Protein AF-A0A7W7BSK1-F1 (afdb_monomer_lite)

Organism: NCBI:txid421115

Sequence (134 aa):
MHLIRAAITAGIRPSAMILRTQPSAPWDRWDFLLLEAYQIVQDERCDCGNPIWLCHHTSNDIQFRIDEVTCEATAYRERQEESRYGGPNQKRPHGVSLRAIPFSPSGAPLASFRRDYYRAQAKKREALNADAGR

Secondary structure (DSSP, 8-state):
-HHHHHHHHTT--HHHHHHT--TTSPP-HHHHHHHHHHHHHHHTB-TTSSBHHHHT---TT-EEEEEEEE-HHHHHHHHHHHHHH--TT----SSEEEEEEEE-TT---TTHHHHHHHHHHHHHHHHHHHHHT-

Foldseek 3Di:
DVQLVVCVVVVFQSCCSVVVHDRPDDHDPVSVVVVVVVVVQVVQADPLGDGVLLVPPPDPQKDWDKDKDADVVQQVVVVVVCVVPNDPPPDDRGRIDIHIDIDGPVRDDPVVSSVVSVVVVVVVVVVVVVVVVD

Structure (mmCIF, N/CA/C/O backbone):
data_AF-A0A7W7BSK1-F1
#
_entry.id   AF-A0A7W7BSK1-F1
#
loop_
_atom_site.group_PDB
_atom_site.id
_atom_site.type_symbol
_atom_site.label_atom_id
_atom_site.label_alt_id
_atom_site.label_comp_id
_atom_site.label_asym_id
_atom_site.label_entity_id
_atom_site.label_seq_id
_atom_site.pdbx_PDB_ins_code
_atom_site.Cartn_x
_atom_site.Cartn_y
_atom_site.Cartn_z
_atom_site.occupancy
_atom_site.B_iso_or_equiv
_atom_site.auth_seq_id
_atom_site.auth_comp_id
_atom_site.auth_asym_id
_atom_site.auth_atom_id
_atom_site.pdbx_PDB_model_num
ATOM 1 N N . MET A 1 1 ? 0.812 -8.302 -4.803 1.00 64.81 1 MET A N 1
ATOM 2 C CA . MET A 1 1 ? 2.284 -8.410 -4.961 1.00 64.81 1 MET A CA 1
ATOM 3 C C . MET A 1 1 ? 2.959 -9.452 -4.061 1.00 64.81 1 MET A C 1
ATOM 5 O O . MET A 1 1 ? 4.177 -9.565 -4.099 1.00 64.81 1 MET A O 1
ATOM 9 N N . HIS A 1 2 ? 2.222 -10.272 -3.301 1.00 87.06 2 HIS A N 1
ATOM 10 C CA . HIS A 1 2 ? 2.850 -11.275 -2.428 1.00 87.06 2 HIS A CA 1
ATOM 11 C C . HIS A 1 2 ? 3.610 -12.370 -3.194 1.00 87.06 2 HIS A C 1
ATOM 13 O O . HIS A 1 2 ? 4.628 -12.836 -2.703 1.00 87.06 2 HIS A O 1
ATOM 19 N N . LEU A 1 3 ? 3.175 -12.714 -4.412 1.00 91.56 3 LEU A N 1
ATOM 20 C CA . LEU A 1 3 ? 3.829 -13.728 -5.246 1.00 91.56 3 LEU A CA 1
ATOM 21 C C . LEU A 1 3 ? 5.234 -13.319 -5.702 1.00 91.56 3 LEU A C 1
ATOM 23 O O . LEU A 1 3 ? 6.141 -14.134 -5.627 1.00 91.56 3 LEU A O 1
ATOM 27 N N . ILE A 1 4 ? 5.432 -12.062 -6.117 1.00 93.31 4 ILE A N 1
ATOM 28 C CA . ILE A 1 4 ? 6.759 -11.569 -6.526 1.00 93.31 4 ILE A CA 1
ATOM 29 C C . ILE A 1 4 ? 7.706 -11.581 -5.324 1.00 93.31 4 ILE A C 1
ATOM 31 O O . ILE A 1 4 ? 8.801 -12.123 -5.414 1.00 93.31 4 ILE A O 1
ATOM 35 N N . ARG A 1 5 ? 7.254 -11.076 -4.166 1.00 93.75 5 ARG A N 1
ATOM 36 C CA . ARG A 1 5 ? 8.039 -11.133 -2.925 1.00 93.75 5 ARG A CA 1
ATOM 37 C C . ARG A 1 5 ? 8.397 -12.572 -2.542 1.00 93.75 5 ARG A C 1
ATOM 39 O O . ARG A 1 5 ? 9.552 -12.840 -2.239 1.00 93.75 5 ARG A O 1
ATOM 46 N N . ALA A 1 6 ? 7.427 -13.486 -2.576 1.00 94.12 6 ALA A N 1
ATOM 47 C CA . ALA A 1 6 ? 7.651 -14.895 -2.266 1.00 94.12 6 ALA A CA 1
ATOM 48 C C . ALA A 1 6 ? 8.642 -15.547 -3.241 1.00 94.12 6 ALA A C 1
ATOM 50 O O . ALA A 1 6 ? 9.514 -16.289 -2.801 1.00 94.12 6 ALA A O 1
ATOM 51 N N . ALA A 1 7 ? 8.547 -15.232 -4.537 1.00 94.19 7 ALA A N 1
ATOM 52 C CA . ALA A 1 7 ? 9.480 -15.709 -5.551 1.00 94.19 7 ALA A CA 1
ATOM 53 C C . ALA A 1 7 ? 10.914 -15.256 -5.239 1.00 94.19 7 ALA A C 1
ATOM 55 O O . ALA A 1 7 ? 11.800 -16.098 -5.139 1.00 94.19 7 ALA A O 1
ATOM 56 N N . ILE A 1 8 ? 11.117 -13.962 -4.957 1.00 92.94 8 ILE A N 1
ATOM 57 C CA . ILE A 1 8 ? 12.426 -13.411 -4.564 1.00 92.94 8 ILE A CA 1
ATOM 58 C C . ILE A 1 8 ? 12.967 -14.121 -3.319 1.00 92.94 8 ILE A C 1
ATOM 60 O O . ILE A 1 8 ? 14.108 -14.570 -3.315 1.00 92.94 8 ILE A O 1
ATOM 64 N N . THR A 1 9 ? 12.150 -14.254 -2.267 1.00 95.19 9 THR A N 1
ATOM 65 C CA . THR A 1 9 ? 12.562 -14.911 -1.015 1.00 95.19 9 THR A CA 1
ATOM 66 C C . THR A 1 9 ? 12.930 -16.381 -1.221 1.00 95.19 9 THR A C 1
ATOM 68 O O . THR A 1 9 ? 13.842 -16.875 -0.568 1.00 95.19 9 THR A O 1
ATOM 71 N N . ALA A 1 10 ? 12.254 -17.075 -2.136 1.00 93.69 10 ALA A N 1
ATOM 72 C CA . ALA A 1 10 ? 12.533 -18.468 -2.467 1.00 93.69 10 ALA A CA 1
ATOM 73 C C . ALA A 1 10 ? 13.666 -18.648 -3.497 1.00 93.69 10 ALA A C 1
ATOM 75 O O . ALA A 1 10 ? 13.974 -19.783 -3.853 1.00 93.69 10 ALA A O 1
ATOM 76 N N . GLY A 1 11 ? 14.261 -17.565 -4.014 1.00 93.12 11 GLY A N 1
ATOM 77 C CA . GLY A 1 11 ? 15.247 -17.634 -5.099 1.00 93.12 11 GLY A CA 1
ATOM 78 C C . GLY A 1 11 ? 14.657 -18.109 -6.434 1.00 93.12 11 GLY A C 1
ATOM 79 O O . GLY A 1 11 ? 15.372 -18.638 -7.282 1.00 93.12 11 GLY A O 1
ATOM 80 N N . ILE A 1 12 ? 13.346 -17.945 -6.620 1.00 95.00 12 ILE A N 1
ATOM 81 C CA . ILE A 1 12 ? 12.595 -18.369 -7.803 1.00 95.00 12 ILE A CA 1
ATOM 82 C C . ILE A 1 12 ? 12.307 -17.156 -8.695 1.00 95.00 12 ILE A C 1
ATOM 84 O O . ILE A 1 12 ? 12.062 -16.047 -8.222 1.00 95.00 12 ILE A O 1
ATOM 88 N N . ARG A 1 13 ? 12.274 -17.388 -10.009 1.00 95.12 13 ARG A N 1
ATOM 89 C CA . ARG A 1 13 ? 11.875 -16.398 -11.015 1.00 95.12 13 ARG A CA 1
ATOM 90 C C . ARG A 1 13 ? 10.450 -15.872 -10.773 1.00 95.12 13 ARG A C 1
ATOM 92 O O . ARG A 1 13 ? 9.519 -16.683 -10.689 1.00 95.12 13 ARG A O 1
ATOM 99 N N . PRO A 1 14 ? 10.234 -14.545 -10.707 1.00 95.88 14 PRO A N 1
ATOM 100 C CA . PRO A 1 14 ? 8.901 -13.967 -10.548 1.00 95.88 14 PRO A CA 1
ATOM 101 C C . PRO A 1 14 ? 7.902 -14.421 -11.617 1.00 95.88 14 PRO A C 1
ATOM 103 O O . PRO A 1 14 ? 6.762 -14.747 -11.278 1.00 95.88 14 PRO A O 1
ATOM 106 N N . SER A 1 15 ? 8.319 -14.497 -12.886 1.00 96.06 15 SER A N 1
ATOM 107 C CA . SER A 1 15 ? 7.457 -14.953 -13.983 1.00 96.06 15 SER A CA 1
ATOM 108 C C . SER A 1 15 ? 7.002 -16.401 -13.783 1.00 96.06 15 SER A C 1
ATOM 110 O O . SER A 1 15 ? 5.818 -16.693 -13.938 1.00 96.06 15 SER A O 1
ATOM 112 N N . ALA A 1 16 ? 7.902 -17.290 -13.348 1.00 95.50 16 ALA A N 1
ATOM 113 C CA . ALA A 1 16 ? 7.584 -18.691 -13.086 1.00 95.50 16 ALA A CA 1
ATOM 114 C C . ALA A 1 16 ? 6.567 -18.848 -11.948 1.00 95.50 16 ALA A C 1
ATOM 116 O O . ALA A 1 16 ? 5.638 -19.645 -12.061 1.00 95.50 16 ALA A O 1
ATOM 117 N N . MET A 1 17 ? 6.683 -18.042 -10.887 1.00 94.50 17 MET A N 1
ATOM 118 C CA . MET A 1 17 ? 5.711 -18.030 -9.788 1.00 94.50 17 MET A CA 1
ATOM 119 C C . MET A 1 17 ? 4.334 -17.507 -10.234 1.00 94.50 17 MET A C 1
ATOM 121 O O . MET A 1 17 ? 3.305 -18.060 -9.849 1.00 94.50 17 MET A O 1
ATOM 125 N N . ILE A 1 18 ? 4.296 -16.448 -11.051 1.00 93.75 18 ILE A N 1
ATOM 126 C CA . ILE A 1 18 ? 3.043 -15.846 -11.539 1.00 93.75 18 ILE A CA 1
ATOM 127 C C . ILE A 1 18 ? 2.336 -16.774 -12.532 1.00 93.75 18 ILE A C 1
ATOM 129 O O . ILE A 1 18 ? 1.131 -16.996 -12.420 1.00 93.75 18 ILE A O 1
ATOM 133 N N . LEU A 1 19 ? 3.086 -17.320 -13.489 1.00 94.69 19 LEU A N 1
ATOM 134 C CA . LEU A 1 19 ? 2.570 -18.165 -14.568 1.00 94.69 19 LEU A CA 1
ATOM 135 C C . LEU A 1 19 ? 2.484 -19.646 -14.182 1.00 94.69 19 LEU A C 1
ATOM 137 O O . LEU A 1 19 ? 1.990 -20.449 -14.968 1.00 94.69 19 LEU A O 1
ATOM 141 N N . ARG A 1 20 ? 2.940 -20.005 -12.974 1.00 93.62 20 ARG A N 1
ATOM 142 C CA . ARG A 1 20 ? 2.968 -21.377 -12.442 1.00 93.62 20 ARG A CA 1
ATOM 143 C C . ARG A 1 20 ? 3.730 -22.350 -13.350 1.00 93.62 20 ARG A C 1
ATOM 145 O O . ARG A 1 20 ? 3.279 -23.466 -13.590 1.00 93.62 20 ARG A O 1
ATOM 152 N N . THR A 1 21 ? 4.879 -21.920 -13.864 1.00 93.19 21 THR A N 1
ATOM 153 C CA . THR A 1 21 ? 5.751 -22.732 -14.728 1.00 93.19 21 THR A CA 1
ATOM 154 C C . THR A 1 21 ? 6.966 -23.262 -13.968 1.00 93.19 21 THR A C 1
ATOM 156 O O . THR A 1 21 ? 7.227 -22.878 -12.826 1.00 93.19 21 THR A O 1
ATOM 159 N N . GLN A 1 22 ? 7.722 -24.168 -14.598 1.00 87.75 22 GLN A N 1
ATOM 160 C CA . GLN A 1 22 ? 8.913 -24.759 -13.991 1.00 87.75 22 GLN A CA 1
ATOM 161 C C . GLN A 1 22 ? 9.943 -23.660 -13.629 1.00 87.75 22 GLN A C 1
ATOM 163 O O . GLN A 1 22 ? 10.342 -22.867 -14.492 1.00 87.75 22 GLN A O 1
ATOM 168 N N . PRO A 1 23 ? 10.425 -23.608 -12.374 1.00 88.69 23 PRO A N 1
ATOM 169 C CA . PRO A 1 23 ? 11.322 -22.549 -11.913 1.00 88.69 23 PRO A CA 1
ATOM 170 C C . PRO A 1 23 ? 12.789 -22.756 -12.318 1.00 88.69 23 PRO A C 1
ATOM 172 O O . PRO A 1 23 ? 13.613 -21.901 -12.018 1.00 88.69 23 PRO A O 1
ATOM 175 N N . SER A 1 24 ? 13.125 -23.865 -12.984 1.00 90.19 24 SER A N 1
ATOM 176 C CA . SER A 1 24 ? 14.509 -24.281 -13.258 1.00 90.19 24 SER A CA 1
ATOM 177 C C . SER A 1 24 ? 15.180 -23.574 -14.436 1.00 90.19 24 SER A C 1
ATOM 179 O O . SER A 1 24 ? 16.388 -23.708 -14.607 1.00 90.19 24 SER A O 1
ATOM 181 N N . ALA A 1 25 ? 14.426 -22.868 -15.280 1.00 90.38 25 ALA A N 1
ATOM 182 C CA . ALA A 1 25 ? 15.017 -22.094 -16.367 1.00 90.38 25 ALA A CA 1
ATOM 183 C C . ALA A 1 25 ? 15.725 -20.831 -15.826 1.00 90.38 25 ALA A C 1
ATOM 185 O O . ALA A 1 25 ? 15.381 -20.356 -14.742 1.00 90.38 25 ALA A O 1
ATOM 186 N N . PRO A 1 26 ? 16.718 -20.286 -16.554 1.00 92.88 26 PRO A N 1
ATOM 187 C CA . PRO A 1 26 ? 17.420 -19.075 -16.143 1.00 92.88 26 PRO A CA 1
ATOM 188 C C . PRO A 1 26 ? 16.486 -17.862 -16.135 1.00 92.88 26 PRO A C 1
ATOM 190 O O . PRO A 1 26 ? 15.418 -17.865 -16.753 1.00 92.88 26 PRO A O 1
ATOM 193 N N . TRP A 1 27 ? 16.894 -16.826 -15.408 1.00 94.88 27 TRP A N 1
ATOM 194 C CA . TRP A 1 27 ? 16.168 -15.561 -15.342 1.00 94.88 27 TRP A CA 1
ATOM 195 C C . TRP A 1 27 ? 16.139 -14.898 -16.714 1.00 94.88 27 TRP A C 1
ATOM 197 O O . TRP A 1 27 ? 17.162 -14.846 -17.400 1.00 94.88 27 TRP A O 1
ATOM 207 N N . ASP A 1 28 ? 14.970 -14.404 -17.109 1.00 95.00 28 ASP A N 1
ATOM 208 C CA . ASP A 1 28 ? 14.790 -13.718 -18.382 1.00 95.00 28 ASP A CA 1
ATOM 209 C C . ASP A 1 28 ? 14.542 -12.214 -18.198 1.00 95.00 28 ASP A C 1
ATOM 211 O O . ASP A 1 28 ? 14.470 -11.682 -17.090 1.00 95.00 28 ASP A O 1
ATOM 215 N N . ARG A 1 29 ? 14.409 -11.499 -19.318 1.00 96.81 29 ARG A N 1
ATOM 216 C CA . ARG A 1 29 ? 14.132 -10.057 -19.315 1.00 96.81 29 ARG A CA 1
ATOM 217 C C . ARG A 1 29 ? 12.856 -9.699 -18.540 1.00 96.81 29 ARG A C 1
ATOM 219 O O . ARG A 1 29 ? 12.810 -8.635 -17.926 1.00 96.81 29 ARG A O 1
ATOM 226 N N . TRP A 1 30 ? 11.822 -10.536 -18.588 1.00 95.50 30 TRP A N 1
ATOM 227 C CA . TRP A 1 30 ? 10.553 -10.263 -17.916 1.00 95.50 30 TRP A CA 1
ATOM 228 C C . TRP A 1 30 ? 10.684 -10.366 -16.404 1.00 95.50 30 TRP A C 1
ATOM 230 O O . TRP A 1 30 ? 10.092 -9.551 -15.701 1.00 95.50 30 TRP A O 1
ATOM 240 N N . ASP A 1 31 ? 11.492 -11.300 -15.905 1.00 96.25 31 ASP A N 1
ATOM 241 C CA . ASP A 1 31 ? 11.801 -11.396 -14.479 1.00 96.25 31 ASP A CA 1
ATOM 242 C C . ASP A 1 31 ? 12.422 -10.100 -13.951 1.00 96.25 31 ASP A C 1
ATOM 244 O O . ASP A 1 31 ? 11.970 -9.570 -12.936 1.00 96.25 31 ASP A O 1
ATOM 248 N N . PHE A 1 32 ? 13.394 -9.536 -14.674 1.00 96.25 32 PHE A N 1
ATOM 249 C CA . PHE A 1 32 ? 14.016 -8.266 -14.290 1.00 96.25 32 PHE A CA 1
ATOM 250 C C . PHE A 1 32 ? 13.034 -7.091 -14.343 1.00 96.25 32 PHE A C 1
ATOM 252 O O . PHE A 1 32 ? 12.984 -6.303 -13.401 1.00 96.25 32 PHE A O 1
ATOM 259 N N . LEU A 1 33 ? 12.197 -7.004 -15.383 1.00 96.75 33 LEU A N 1
ATOM 260 C CA . LEU A 1 33 ? 11.164 -5.962 -15.472 1.00 96.75 33 LEU A CA 1
ATOM 261 C C . LEU A 1 33 ? 10.132 -6.070 -14.341 1.00 96.75 33 LEU A C 1
ATOM 263 O O . LEU A 1 33 ? 9.684 -5.057 -13.808 1.00 96.75 33 LEU A O 1
ATOM 267 N N . LEU A 1 34 ? 9.756 -7.290 -13.948 1.00 96.44 34 LEU A N 1
ATOM 268 C CA . LEU A 1 34 ? 8.848 -7.520 -12.824 1.00 96.44 34 LEU A CA 1
ATOM 269 C C . LEU A 1 34 ? 9.474 -7.102 -11.491 1.00 96.44 34 LEU A C 1
ATOM 271 O O . LEU A 1 34 ? 8.761 -6.596 -10.623 1.00 96.44 34 LEU A O 1
ATOM 275 N N . LEU A 1 35 ? 10.784 -7.292 -11.326 1.00 95.56 35 L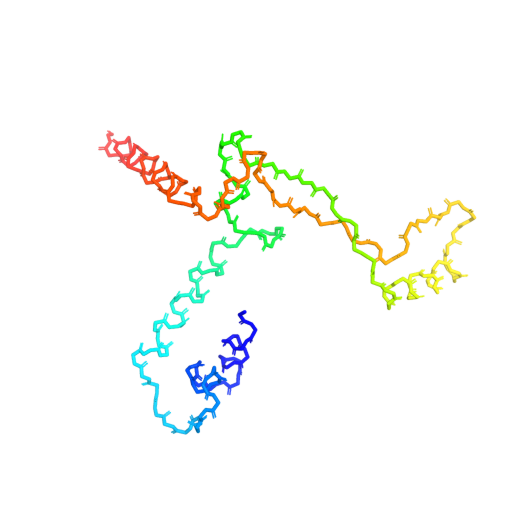EU A N 1
ATOM 276 C CA . LEU A 1 35 ? 11.512 -6.837 -10.143 1.00 95.56 35 LEU A CA 1
ATOM 277 C C . LEU A 1 35 ? 11.614 -5.325 -10.077 1.00 95.56 35 LEU A C 1
ATOM 279 O O . LEU A 1 35 ? 11.331 -4.752 -9.029 1.00 95.56 35 LEU A O 1
ATOM 283 N N . GLU A 1 36 ? 11.959 -4.683 -11.187 1.00 96.00 36 GLU A N 1
ATOM 284 C CA . GLU A 1 36 ? 12.007 -3.227 -11.271 1.00 96.00 36 GLU A CA 1
ATOM 285 C C . GLU A 1 36 ? 10.627 -2.625 -10.979 1.00 96.00 36 GLU A C 1
ATOM 287 O O . GLU A 1 36 ? 10.491 -1.758 -10.118 1.00 96.00 36 GLU A O 1
ATOM 292 N N . ALA A 1 37 ? 9.570 -3.157 -11.600 1.00 94.62 37 ALA A N 1
ATOM 293 C CA . ALA A 1 37 ? 8.201 -2.733 -11.328 1.00 94.62 37 ALA A CA 1
ATOM 294 C C . ALA A 1 37 ? 7.796 -2.956 -9.861 1.00 94.62 37 ALA A C 1
ATOM 296 O O . ALA A 1 37 ? 7.117 -2.115 -9.269 1.00 94.62 37 ALA A O 1
ATOM 297 N N . TYR A 1 38 ? 8.199 -4.078 -9.257 1.00 95.00 38 TYR A N 1
ATOM 298 C CA . TYR A 1 38 ? 7.960 -4.344 -7.840 1.00 95.00 38 TYR A CA 1
ATOM 299 C C . TYR A 1 38 ? 8.677 -3.328 -6.950 1.00 95.00 38 TYR A C 1
ATOM 301 O O . TYR A 1 38 ? 8.048 -2.801 -6.031 1.00 95.00 38 TYR A O 1
ATOM 309 N N . GLN A 1 39 ? 9.945 -3.029 -7.241 1.00 94.94 39 GLN A N 1
ATOM 310 C CA . GLN A 1 39 ? 10.738 -2.055 -6.499 1.00 94.94 39 GLN A CA 1
ATOM 311 C C . GLN A 1 39 ? 10.120 -0.660 -6.594 1.00 94.94 39 GLN A C 1
ATOM 313 O O . GLN A 1 39 ? 9.874 -0.054 -5.560 1.00 94.94 39 GLN A O 1
ATOM 318 N N . ILE A 1 40 ? 9.736 -0.216 -7.797 1.00 92.88 40 ILE A N 1
ATOM 319 C CA . ILE A 1 40 ? 9.035 1.061 -8.000 1.00 92.88 40 ILE A CA 1
ATOM 320 C C . ILE A 1 40 ? 7.786 1.138 -7.116 1.00 92.88 40 ILE A C 1
ATOM 322 O O . ILE A 1 40 ? 7.557 2.144 -6.456 1.00 92.88 40 ILE A O 1
ATOM 326 N N . VAL A 1 41 ? 6.977 0.077 -7.046 1.00 92.12 41 VAL A N 1
ATOM 327 C CA . VAL A 1 41 ? 5.779 0.093 -6.189 1.00 92.12 41 VAL A CA 1
ATOM 328 C C . VAL A 1 41 ? 6.118 0.084 -4.695 1.00 92.12 41 VAL A C 1
ATOM 330 O O . VAL A 1 41 ? 5.346 0.641 -3.915 1.00 92.12 41 VAL A O 1
ATOM 333 N N . GLN A 1 42 ? 7.229 -0.529 -4.272 1.00 93.62 42 GLN A N 1
ATOM 334 C CA . GLN A 1 42 ? 7.677 -0.426 -2.878 1.00 93.62 42 GLN A CA 1
ATOM 335 C C . GLN A 1 42 ? 8.178 0.984 -2.551 1.00 93.62 42 GLN A C 1
ATOM 337 O O . GLN A 1 42 ? 7.790 1.527 -1.522 1.00 93.62 42 GLN A O 1
ATOM 342 N N . ASP A 1 43 ? 8.969 1.587 -3.437 1.00 93.81 43 ASP A N 1
ATOM 343 C CA . ASP A 1 43 ? 9.514 2.938 -3.269 1.00 93.81 43 ASP A CA 1
ATOM 344 C C . ASP A 1 43 ? 8.409 4.000 -3.288 1.00 93.81 43 ASP A C 1
ATOM 346 O O . ASP A 1 43 ? 8.490 5.022 -2.613 1.00 93.81 43 ASP A O 1
ATOM 350 N N . GLU A 1 44 ? 7.334 3.746 -4.035 1.00 93.62 44 GLU A N 1
ATOM 351 C CA . GLU A 1 44 ? 6.140 4.583 -4.057 1.00 93.62 44 GLU A CA 1
ATOM 352 C C . GLU A 1 44 ? 5.191 4.329 -2.876 1.00 93.62 44 GLU A C 1
ATOM 354 O O . GLU A 1 44 ? 4.079 4.858 -2.886 1.00 93.62 44 GLU A O 1
ATOM 359 N N . ARG A 1 45 ? 5.555 3.536 -1.864 1.00 95.25 45 ARG A N 1
ATOM 360 C CA . ARG A 1 45 ? 4.667 3.218 -0.739 1.00 95.25 45 ARG A CA 1
ATOM 361 C C . ARG A 1 45 ? 4.934 4.116 0.467 1.00 95.25 45 ARG A C 1
ATOM 363 O O . ARG A 1 45 ? 6.055 4.239 0.934 1.00 95.25 45 ARG A O 1
ATOM 370 N N . CYS A 1 46 ? 3.877 4.726 0.990 1.00 94.62 46 CYS A N 1
ATOM 371 C CA . CYS A 1 46 ? 3.895 5.483 2.239 1.00 94.62 46 CYS A CA 1
ATOM 372 C C . CYS A 1 46 ? 3.816 4.534 3.450 1.00 94.62 46 CYS A C 1
ATOM 374 O O . CYS A 1 46 ? 3.312 3.414 3.326 1.00 94.62 46 CYS A O 1
ATOM 376 N N . ASP A 1 47 ? 4.218 5.002 4.634 1.00 92.38 47 ASP A N 1
ATOM 377 C CA . ASP A 1 47 ? 4.170 4.245 5.896 1.00 92.38 47 ASP A CA 1
ATOM 378 C C . ASP A 1 47 ? 2.759 3.759 6.253 1.00 92.38 47 ASP A C 1
ATOM 380 O O . ASP A 1 47 ? 2.580 2.680 6.816 1.00 92.38 47 ASP A O 1
ATOM 384 N N . CYS A 1 48 ? 1.725 4.508 5.855 1.00 89.56 48 CYS A N 1
ATOM 385 C CA . CYS A 1 48 ? 0.330 4.096 6.029 1.00 89.56 48 CYS A CA 1
ATOM 386 C C . CYS 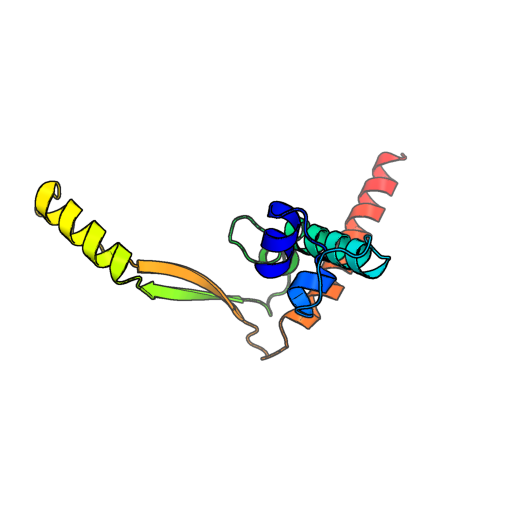A 1 48 ? -0.108 2.978 5.057 1.00 89.56 48 CYS A C 1
ATOM 388 O O . CYS A 1 48 ? -1.258 2.540 5.073 1.00 89.56 48 CYS A O 1
ATOM 390 N N . GLY A 1 49 ? 0.790 2.521 4.181 1.00 91.19 49 GLY A N 1
ATOM 391 C CA . GLY A 1 49 ? 0.585 1.430 3.235 1.00 91.19 49 GLY A CA 1
ATOM 392 C C . GLY A 1 49 ? -0.039 1.833 1.898 1.00 91.19 49 GLY A C 1
ATOM 393 O O . GLY A 1 49 ? -0.079 0.984 0.998 1.00 91.19 49 GLY A O 1
ATOM 394 N N . ASN A 1 50 ? -0.489 3.082 1.750 1.00 93.81 50 ASN A N 1
ATOM 395 C CA . ASN A 1 50 ? -1.012 3.648 0.503 1.00 93.81 50 ASN A CA 1
ATOM 396 C C . ASN A 1 50 ? 0.121 4.208 -0.387 1.00 93.81 50 ASN A C 1
ATOM 398 O O . ASN A 1 50 ? 1.204 4.505 0.114 1.00 93.81 50 ASN A O 1
ATOM 402 N N . PRO A 1 51 ? -0.102 4.375 -1.701 1.00 95.38 51 PRO A N 1
ATOM 403 C CA . PRO A 1 51 ? 0.851 5.049 -2.579 1.00 95.38 51 PRO A CA 1
ATOM 404 C C . PRO A 1 51 ? 1.145 6.500 -2.161 1.00 95.38 51 PRO A C 1
ATOM 406 O O . PRO A 1 51 ? 0.226 7.253 -1.844 1.00 95.38 51 PRO A O 1
ATOM 409 N N . ILE A 1 52 ? 2.405 6.931 -2.240 1.00 96.12 52 ILE A N 1
ATOM 410 C CA . ILE A 1 52 ? 2.873 8.280 -1.875 1.00 96.12 52 ILE A CA 1
ATOM 411 C C . ILE A 1 52 ? 2.118 9.363 -2.650 1.00 96.12 52 ILE A C 1
ATOM 413 O O . ILE A 1 52 ? 1.753 10.388 -2.080 1.00 96.12 52 ILE A O 1
ATOM 417 N N . TRP A 1 53 ? 1.831 9.131 -3.932 1.00 95.38 53 TRP A N 1
ATOM 418 C CA . TRP A 1 53 ? 1.086 10.082 -4.757 1.00 95.38 53 TRP A CA 1
ATOM 419 C C . TRP A 1 53 ? -0.373 10.263 -4.306 1.00 95.38 53 TRP A C 1
ATOM 421 O O . TRP A 1 53 ? -0.958 11.300 -4.601 1.00 95.38 53 TRP A O 1
ATOM 431 N N . LEU A 1 54 ? -0.950 9.298 -3.575 1.00 96.12 54 LEU A N 1
ATOM 432 C CA . LEU A 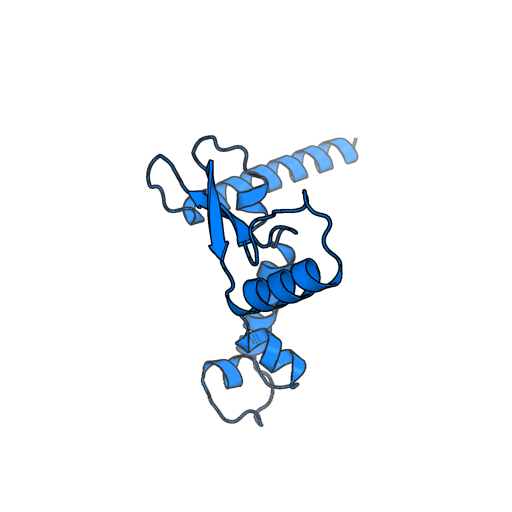1 54 ? -2.235 9.465 -2.886 1.00 96.12 54 LEU A CA 1
ATOM 433 C C . LEU A 1 54 ? -2.058 10.154 -1.538 1.00 96.12 54 LEU A C 1
ATOM 435 O O . LEU A 1 54 ? -2.860 10.999 -1.179 1.00 96.12 54 LEU A O 1
ATOM 439 N N . CYS A 1 55 ? -1.025 9.816 -0.777 1.00 95.06 55 CYS A N 1
ATOM 440 C CA . CYS A 1 55 ? -0.858 10.387 0.559 1.00 95.06 55 CYS A CA 1
ATOM 441 C C . CYS A 1 55 ? -0.452 11.864 0.532 1.00 95.06 55 CYS A C 1
ATOM 443 O O . CYS A 1 55 ? -0.817 12.616 1.427 1.00 95.06 55 CYS A O 1
ATOM 445 N N . HIS A 1 56 ? 0.340 12.272 -0.460 1.00 94.56 56 HIS A N 1
ATOM 446 C CA . HIS A 1 56 ? 0.953 13.601 -0.533 1.00 94.56 56 HIS A CA 1
ATOM 447 C C . HIS A 1 56 ? 0.372 14.452 -1.675 1.00 94.56 56 HIS A C 1
ATOM 449 O O . HIS A 1 56 ? 1.041 15.369 -2.161 1.00 94.56 56 HIS A O 1
ATOM 455 N N . HIS A 1 57 ? -0.833 14.138 -2.166 1.00 92.38 57 HIS A N 1
ATOM 456 C CA . HIS A 1 57 ? -1.464 14.960 -3.199 1.00 92.38 57 HIS A CA 1
ATOM 457 C C . HIS A 1 57 ? -1.841 16.345 -2.654 1.00 92.38 57 HIS A C 1
ATOM 459 O O . HIS A 1 57 ? -2.051 16.540 -1.461 1.00 92.38 57 HIS A O 1
ATOM 465 N N . THR A 1 58 ? -2.054 17.294 -3.561 1.00 91.50 58 THR A N 1
ATOM 466 C CA . THR A 1 58 ? -2.618 18.619 -3.250 1.00 91.50 58 THR A CA 1
ATOM 467 C C . THR A 1 58 ? -4.034 18.813 -3.802 1.00 91.50 58 THR A C 1
ATOM 469 O O . THR A 1 58 ? -4.611 19.883 -3.647 1.00 91.50 58 THR A O 1
ATOM 472 N N . SER A 1 59 ? -4.602 17.796 -4.462 1.00 93.31 59 SER A N 1
ATOM 473 C CA . SER A 1 59 ? -5.958 17.855 -5.020 1.00 93.31 59 SER A CA 1
ATOM 474 C C . SER A 1 59 ? -7.018 17.844 -3.917 1.00 93.31 59 SER A C 1
ATOM 476 O O . SER A 1 59 ? -6.968 16.996 -3.034 1.00 93.31 59 SER A O 1
ATOM 478 N N . ASN A 1 60 ? -8.024 18.714 -4.016 1.00 94.69 60 ASN A N 1
ATOM 479 C CA . ASN A 1 60 ? -9.207 18.664 -3.143 1.00 94.69 60 ASN A CA 1
ATOM 480 C C . ASN A 1 60 ? -10.170 17.520 -3.510 1.00 94.69 60 ASN A C 1
ATOM 482 O O . ASN A 1 60 ? -11.104 17.230 -2.763 1.00 94.69 60 ASN A O 1
ATOM 486 N N . ASP A 1 61 ? -9.958 16.893 -4.670 1.00 96.31 61 ASP A N 1
ATOM 487 C CA . ASP A 1 61 ? -10.808 15.826 -5.201 1.00 96.31 61 ASP A CA 1
ATOM 488 C C . ASP A 1 61 ? -10.336 14.419 -4.806 1.00 96.31 61 ASP A C 1
ATOM 490 O O . ASP A 1 61 ? -10.845 13.415 -5.298 1.00 96.31 61 ASP A O 1
ATOM 494 N N . ILE A 1 62 ? -9.354 14.333 -3.913 1.00 96.88 62 ILE A N 1
ATOM 495 C CA . ILE A 1 62 ? -9.029 13.101 -3.208 1.00 96.88 62 ILE A CA 1
ATOM 496 C C . ILE A 1 62 ? -9.246 13.379 -1.723 1.00 96.88 62 ILE A C 1
ATOM 498 O O . ILE A 1 62 ? -8.720 14.336 -1.157 1.00 96.88 62 ILE A O 1
ATOM 502 N N . GLN A 1 63 ? -10.066 12.541 -1.105 1.00 96.44 63 GLN A N 1
ATOM 503 C CA . GLN A 1 63 ? -10.392 12.593 0.311 1.00 96.44 63 GLN A CA 1
ATOM 504 C C . GLN A 1 63 ? -10.204 11.213 0.933 1.00 96.44 63 GLN A C 1
ATOM 506 O O . GLN A 1 63 ? -10.085 10.205 0.235 1.00 96.44 63 GLN A O 1
ATOM 511 N N . PHE A 1 64 ? -10.187 11.161 2.261 1.00 96.62 64 PHE A N 1
ATOM 512 C CA . PHE A 1 64 ? -10.056 9.922 3.013 1.00 96.62 64 PHE A CA 1
ATOM 513 C C . PHE A 1 64 ? -11.264 9.751 3.918 1.00 96.62 64 PHE A C 1
ATOM 515 O O . PHE A 1 64 ? -11.676 10.683 4.605 1.00 96.62 64 PHE A O 1
ATOM 522 N N . ARG A 1 65 ? -11.808 8.538 3.940 1.00 95.94 65 ARG A N 1
ATOM 523 C CA . ARG A 1 65 ? -12.746 8.104 4.975 1.00 95.94 65 ARG A CA 1
ATOM 524 C C . ARG A 1 65 ? -12.067 7.074 5.863 1.00 95.94 65 ARG A C 1
ATOM 526 O O . ARG A 1 65 ? -11.215 6.320 5.389 1.00 95.94 65 ARG A O 1
ATOM 533 N N . ILE A 1 66 ? -12.444 7.048 7.133 1.00 96.56 66 ILE A N 1
ATOM 534 C CA . ILE A 1 66 ? -11.996 6.015 8.061 1.00 96.56 66 ILE A CA 1
ATOM 535 C C . ILE A 1 66 ? -12.950 4.834 7.948 1.00 96.56 66 ILE A C 1
ATOM 537 O O . ILE A 1 66 ? -14.163 5.009 8.024 1.00 96.56 66 ILE A O 1
ATOM 541 N N . ASP A 1 67 ? -12.380 3.658 7.727 1.00 95.25 67 ASP A N 1
ATOM 542 C CA . ASP A 1 67 ? -13.084 2.387 7.738 1.00 95.25 67 ASP A CA 1
ATOM 543 C C . ASP A 1 67 ? -12.591 1.553 8.918 1.00 95.25 67 ASP A C 1
ATOM 545 O O . ASP A 1 67 ? -11.386 1.487 9.192 1.00 95.25 67 ASP A O 1
ATOM 549 N N . GLU A 1 68 ? -13.529 0.943 9.628 1.00 96.19 68 GLU A N 1
ATOM 550 C CA . GLU A 1 68 ? -13.252 0.097 10.780 1.00 96.19 68 GLU A CA 1
ATOM 551 C C . GLU A 1 68 ? -13.213 -1.357 10.330 1.00 96.19 68 GLU A C 1
ATOM 553 O O . GLU A 1 68 ? -14.215 -1.928 9.903 1.00 96.19 68 GLU A O 1
ATOM 558 N N . VAL A 1 69 ? -12.042 -1.980 10.445 1.00 95.94 69 VAL A N 1
ATOM 559 C CA . VAL A 1 69 ? -11.886 -3.408 10.171 1.00 95.94 69 VAL A CA 1
ATOM 560 C C . VAL A 1 69 ? -11.686 -4.132 11.489 1.00 95.94 69 VAL A C 1
ATOM 562 O O . VAL A 1 69 ? -10.717 -3.874 12.203 1.00 95.94 69 VAL A O 1
ATOM 565 N N . THR A 1 70 ? -12.583 -5.068 11.792 1.00 97.31 70 THR A N 1
ATOM 566 C CA . THR A 1 70 ? -12.476 -5.913 12.985 1.00 97.31 70 THR A CA 1
ATOM 567 C C . THR A 1 70 ? -11.825 -7.245 12.629 1.00 97.31 70 THR A C 1
ATOM 569 O O . THR A 1 70 ? -12.296 -7.974 11.758 1.00 97.31 70 THR A O 1
ATOM 572 N N . CYS A 1 71 ? -10.731 -7.579 13.310 1.00 97.25 71 CYS A N 1
ATOM 573 C CA . CYS A 1 71 ? -10.101 -8.891 13.249 1.00 97.25 71 CYS A CA 1
ATOM 574 C C . CYS A 1 71 ? -10.534 -9.719 14.460 1.00 97.25 71 CYS A C 1
ATOM 576 O O . CYS A 1 71 ? -10.043 -9.494 15.565 1.00 97.25 71 CYS A O 1
ATOM 578 N N . GLU A 1 72 ? -11.399 -10.713 14.253 1.00 97.75 72 GLU A N 1
ATOM 579 C CA . GLU A 1 72 ? -11.936 -11.557 15.334 1.00 97.75 72 GLU A CA 1
ATOM 580 C C . GLU A 1 72 ? -10.848 -12.294 16.128 1.00 97.75 72 GLU A C 1
ATOM 582 O O . GLU A 1 72 ? -10.929 -12.408 17.350 1.00 97.75 72 GLU A O 1
ATOM 587 N N . ALA A 1 73 ? -9.781 -12.748 15.461 1.00 97.12 73 ALA A N 1
ATOM 588 C CA . ALA A 1 73 ? -8.661 -13.405 16.134 1.00 97.12 73 ALA A CA 1
ATOM 589 C C . ALA A 1 73 ? -7.913 -12.438 17.070 1.00 97.12 73 ALA A C 1
ATOM 591 O O . ALA A 1 73 ? -7.609 -12.776 18.216 1.00 97.12 73 ALA A O 1
ATOM 592 N N . THR A 1 74 ? -7.658 -11.213 16.599 1.00 97.38 74 THR A N 1
ATOM 593 C CA . THR A 1 74 ? -7.069 -10.149 17.422 1.00 97.38 74 THR A CA 1
ATOM 594 C C . THR A 1 74 ? -8.020 -9.758 18.549 1.00 97.38 74 THR A C 1
ATOM 596 O O . THR A 1 74 ? -7.583 -9.624 19.689 1.00 97.38 74 THR A O 1
ATOM 599 N N . ALA A 1 75 ? -9.319 -9.652 18.259 1.00 97.38 75 ALA A N 1
ATOM 600 C CA . ALA A 1 75 ? -10.333 -9.296 19.237 1.00 97.38 75 ALA A CA 1
ATOM 601 C C . ALA A 1 75 ? -10.396 -10.317 20.377 1.00 97.38 75 ALA A C 1
ATOM 603 O O . ALA A 1 75 ? -10.415 -9.941 21.546 1.00 97.38 75 ALA A O 1
ATOM 604 N N . TYR A 1 76 ? -10.366 -11.612 20.054 1.00 97.56 76 TYR A N 1
ATOM 605 C CA . TYR A 1 76 ? -10.318 -12.677 21.052 1.00 97.56 76 TYR A CA 1
ATOM 606 C C . TYR A 1 76 ? -9.071 -12.579 21.943 1.00 97.56 76 TYR A C 1
ATOM 608 O O . TYR A 1 76 ? -9.187 -12.654 23.168 1.00 97.56 76 TYR A O 1
ATOM 616 N N . ARG A 1 77 ? -7.886 -12.369 21.349 1.00 96.81 77 ARG A N 1
ATOM 617 C CA . ARG A 1 77 ? -6.632 -12.201 22.102 1.00 96.81 77 ARG A CA 1
ATOM 618 C C . ARG A 1 77 ? -6.707 -11.006 23.052 1.00 96.81 77 ARG A C 1
ATOM 620 O O . ARG A 1 77 ? -6.382 -11.137 24.226 1.00 96.81 77 ARG A O 1
ATOM 627 N N . GLU A 1 78 ? -7.167 -9.863 22.561 1.00 96.19 78 GLU A N 1
ATOM 628 C CA . GLU A 1 78 ? -7.245 -8.639 23.358 1.00 96.19 78 GLU A CA 1
ATOM 629 C C . GLU A 1 78 ? -8.290 -8.732 24.475 1.00 96.19 78 GLU A C 1
ATOM 631 O O . GLU A 1 78 ? -8.038 -8.236 25.569 1.00 96.19 78 GLU A O 1
ATOM 636 N N . ARG A 1 79 ? -9.424 -9.414 24.248 1.00 95.06 79 ARG A N 1
ATOM 637 C CA . ARG A 1 79 ? -10.408 -9.718 25.306 1.00 95.06 79 ARG A CA 1
ATOM 638 C C . ARG A 1 79 ? -9.793 -10.572 26.412 1.00 95.06 79 ARG A C 1
ATOM 640 O O . ARG A 1 79 ? -10.037 -10.326 27.590 1.00 95.06 79 ARG A O 1
ATOM 647 N N . GLN A 1 80 ? -8.990 -11.572 26.045 1.00 95.62 80 GLN A N 1
ATOM 648 C CA . GLN A 1 80 ? -8.279 -12.414 27.011 1.00 95.62 80 GLN A CA 1
ATOM 649 C C . GLN A 1 80 ? -7.251 -11.606 27.810 1.00 95.62 80 GLN A C 1
ATOM 651 O O . GLN A 1 80 ? -7.195 -11.731 29.032 1.00 95.62 80 GLN A O 1
ATOM 656 N N . GLU A 1 81 ? -6.472 -10.749 27.153 1.00 94.56 81 GLU A N 1
ATOM 657 C CA . GLU A 1 81 ? -5.518 -9.861 27.826 1.00 94.56 81 GLU A CA 1
ATOM 658 C C . GLU A 1 81 ? -6.218 -8.879 28.775 1.00 94.56 81 GLU A C 1
ATOM 660 O O . GLU A 1 81 ? -5.797 -8.745 29.923 1.00 94.56 81 GLU A O 1
ATOM 665 N N . GLU A 1 82 ? -7.322 -8.257 28.349 1.00 94.50 82 GLU A N 1
ATOM 666 C CA . GLU A 1 82 ? -8.118 -7.359 29.195 1.00 94.50 82 GLU A CA 1
ATOM 667 C C . GLU A 1 82 ? -8.732 -8.101 30.388 1.00 94.50 82 GLU A C 1
ATOM 669 O O . GLU A 1 82 ? -8.684 -7.604 31.506 1.00 94.50 82 GLU A O 1
ATOM 674 N N . SER A 1 83 ? -9.220 -9.331 30.203 1.00 91.75 83 SER A N 1
ATOM 675 C CA . SER A 1 83 ? -9.745 -10.132 31.319 1.00 91.75 83 SER A CA 1
ATOM 676 C C . SER A 1 83 ? -8.688 -10.483 32.374 1.00 91.75 83 SER A C 1
ATOM 678 O O . SER A 1 83 ? -9.026 -10.699 33.536 1.00 91.75 83 SER A O 1
ATOM 680 N N . ARG A 1 84 ? -7.408 -10.547 31.979 1.00 92.94 84 ARG A N 1
ATOM 681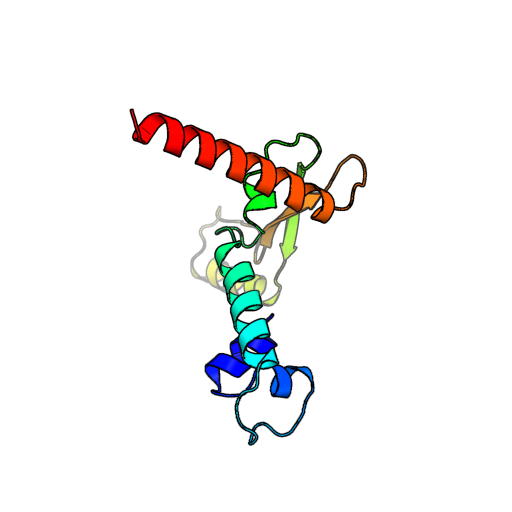 C CA . ARG A 1 84 ? -6.290 -10.913 32.861 1.00 92.94 84 ARG A CA 1
ATOM 682 C C . ARG A 1 84 ? -5.636 -9.707 33.522 1.00 92.94 84 ARG A C 1
ATOM 684 O O . ARG A 1 84 ? -5.196 -9.816 34.662 1.00 92.94 84 ARG A O 1
ATOM 691 N N . TYR A 1 85 ? -5.531 -8.596 32.798 1.00 92.56 85 TYR A N 1
ATOM 692 C CA . TYR A 1 85 ? -4.706 -7.450 33.191 1.00 92.56 85 TYR A CA 1
ATOM 693 C C . TYR A 1 85 ? -5.446 -6.105 33.151 1.00 92.56 85 TYR A C 1
ATOM 695 O O . TYR A 1 85 ? -4.876 -5.088 33.543 1.00 92.56 85 TYR A O 1
ATOM 703 N N . GLY A 1 86 ? -6.688 -6.070 32.666 1.00 88.50 86 GLY A N 1
ATOM 704 C CA . GLY A 1 86 ? -7.468 -4.848 32.492 1.00 88.50 86 GLY A CA 1
ATOM 705 C C . GLY A 1 86 ? -8.029 -4.307 33.805 1.00 88.50 86 GLY A C 1
ATOM 706 O O . GLY A 1 86 ? -8.525 -5.045 34.655 1.00 88.50 86 GLY A O 1
ATOM 707 N N . GLY A 1 87 ? -7.973 -2.984 33.963 1.00 88.75 87 GLY A N 1
ATOM 708 C CA . GLY A 1 87 ? -8.669 -2.284 35.043 1.00 88.75 87 GLY A CA 1
ATOM 709 C C . GLY A 1 87 ? -10.168 -2.109 34.748 1.00 88.75 87 GLY A C 1
ATOM 710 O O . GLY A 1 87 ? -10.570 -2.136 33.584 1.00 88.75 87 GLY A O 1
ATOM 711 N N . PRO A 1 88 ? -11.005 -1.824 35.764 1.00 81.88 88 PRO A N 1
ATOM 712 C CA . PRO A 1 88 ? -12.465 -1.724 35.618 1.00 81.88 88 PRO A CA 1
ATOM 713 C C . PRO A 1 88 ? -12.947 -0.663 34.607 1.00 81.88 88 PRO A C 1
ATOM 715 O O . PRO A 1 88 ? -14.088 -0.724 34.155 1.00 81.88 88 PRO A O 1
ATOM 718 N N . ASN A 1 89 ? -12.081 0.282 34.223 1.00 85.69 89 ASN A N 1
ATOM 719 C CA . ASN A 1 89 ? -12.395 1.382 33.308 1.00 85.69 89 ASN A CA 1
ATOM 720 C C . ASN A 1 89 ? -11.710 1.274 31.930 1.00 85.69 89 ASN A C 1
ATOM 722 O O . ASN A 1 89 ? -11.813 2.204 31.136 1.00 85.69 89 ASN A O 1
ATOM 726 N N . GLN A 1 90 ? -11.010 0.179 31.619 1.00 81.50 90 GLN A N 1
ATOM 727 C CA . GLN A 1 90 ? -10.286 0.023 30.348 1.00 81.50 90 GLN A CA 1
ATOM 728 C C . GLN A 1 90 ? -11.100 -0.711 29.276 1.00 81.50 90 GLN A C 1
ATOM 730 O O . GLN A 1 90 ? -10.588 -1.613 28.632 1.00 81.50 90 GLN A O 1
ATOM 735 N N . LYS A 1 91 ? -12.349 -0.301 29.029 1.00 82.88 91 LYS A N 1
ATOM 736 C CA . LYS A 1 91 ? -13.117 -0.865 27.910 1.00 82.88 91 LYS A CA 1
ATOM 737 C C . LYS A 1 91 ? -12.692 -0.196 26.610 1.00 82.88 91 LYS A C 1
ATOM 739 O O . LYS A 1 91 ? -13.004 0.974 26.387 1.00 82.88 91 LYS A O 1
ATOM 744 N N . ARG A 1 92 ? -11.997 -0.933 25.747 1.00 88.38 92 ARG A N 1
ATOM 745 C CA . ARG A 1 92 ? -11.645 -0.489 24.390 1.00 88.38 92 ARG A CA 1
ATOM 746 C C . ARG A 1 92 ? -12.265 -1.410 23.339 1.00 88.38 92 ARG A C 1
ATOM 748 O O . ARG A 1 92 ? -12.497 -2.584 23.622 1.00 88.38 92 ARG A O 1
ATOM 755 N N . PRO A 1 93 ? -12.546 -0.912 22.124 1.00 93.25 93 PRO A N 1
ATOM 756 C CA . PRO A 1 93 ? -12.937 -1.785 21.027 1.00 93.25 93 PRO A CA 1
ATOM 757 C C . PRO A 1 93 ? -11.807 -2.784 20.736 1.00 93.25 93 PRO A C 1
ATOM 759 O O . PRO A 1 93 ? -10.650 -2.397 20.577 1.00 93.25 93 PRO A O 1
ATOM 762 N N . HIS A 1 94 ? -12.147 -4.073 20.703 1.00 95.94 94 HIS A N 1
ATOM 763 C CA . HIS A 1 94 ? -11.188 -5.164 20.541 1.00 95.94 94 HIS A CA 1
ATOM 764 C C . HIS A 1 94 ? -11.034 -5.574 19.085 1.00 95.94 94 HIS A C 1
ATOM 766 O O . HIS A 1 94 ? -12.024 -5.792 18.389 1.00 95.94 94 HIS A O 1
ATOM 772 N N . GLY A 1 95 ? -9.792 -5.753 18.647 1.00 96.00 95 GLY A N 1
ATOM 773 C CA . GLY A 1 95 ? -9.453 -6.189 17.299 1.00 96.00 95 GLY A CA 1
ATOM 774 C C . GLY A 1 95 ? -9.828 -5.190 16.210 1.00 96.00 95 GLY A C 1
ATOM 775 O O . GLY A 1 95 ? -9.796 -5.560 15.039 1.00 96.00 95 GLY A O 1
ATOM 776 N N . VAL A 1 96 ? -10.174 -3.952 16.571 1.00 96.44 96 VAL A N 1
ATOM 777 C CA . VAL A 1 96 ? -10.542 -2.900 15.622 1.00 96.44 96 VAL A CA 1
ATOM 778 C C . VAL A 1 96 ? -9.285 -2.192 15.132 1.00 96.44 96 VAL A C 1
ATOM 780 O O . VAL A 1 96 ? -8.487 -1.681 15.916 1.00 96.44 96 VAL A O 1
ATOM 783 N N . SER A 1 97 ? -9.116 -2.149 13.815 1.00 93.81 97 SER A N 1
ATOM 784 C CA . SER A 1 97 ? -8.086 -1.373 13.135 1.00 93.81 97 SER A CA 1
A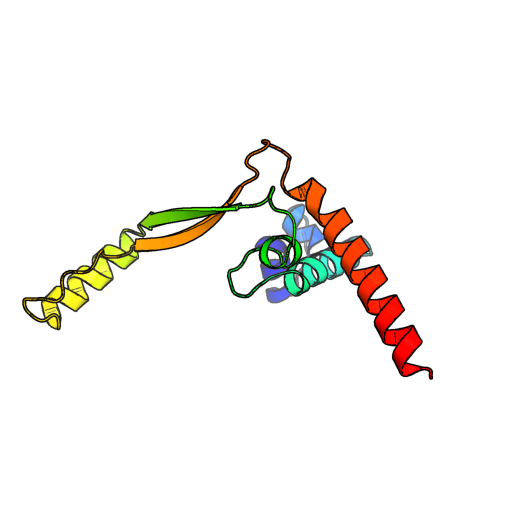TOM 785 C C . SER A 1 97 ? -8.746 -0.303 12.273 1.00 93.81 97 SER A C 1
ATOM 787 O O . SER A 1 97 ? -9.630 -0.601 11.470 1.00 93.81 97 SER A O 1
ATOM 789 N N . LEU A 1 98 ? -8.306 0.945 12.444 1.00 93.88 98 LEU A N 1
ATOM 790 C CA . LEU A 1 98 ? -8.750 2.074 11.632 1.00 93.88 98 LEU A CA 1
ATOM 791 C C . LEU A 1 98 ? -7.927 2.130 10.350 1.00 93.88 98 LEU A C 1
ATOM 793 O O . LEU A 1 98 ? -6.702 2.270 10.391 1.00 93.88 98 LEU A O 1
ATOM 797 N N . ARG A 1 99 ? -8.599 2.057 9.204 1.00 92.81 99 ARG A N 1
ATOM 798 C CA . ARG A 1 99 ? -7.968 2.166 7.891 1.00 92.81 99 ARG A CA 1
ATOM 799 C C . ARG A 1 99 ? -8.463 3.405 7.163 1.00 92.81 99 ARG A C 1
ATOM 801 O O . ARG A 1 99 ? -9.655 3.568 6.934 1.00 92.81 99 ARG A O 1
ATOM 808 N N . ALA A 1 100 ? -7.534 4.241 6.713 1.00 94.12 100 ALA A N 1
ATOM 809 C CA . ALA A 1 100 ? -7.853 5.324 5.793 1.00 94.12 100 ALA A CA 1
ATOM 810 C C . ALA A 1 100 ? -8.070 4.764 4.378 1.00 94.12 100 ALA A C 1
ATOM 812 O O . ALA A 1 100 ? -7.152 4.197 3.774 1.00 94.12 100 ALA A O 1
ATOM 813 N N . ILE A 1 101 ? -9.281 4.929 3.848 1.00 95.19 101 ILE A N 1
ATOM 814 C CA . ILE A 1 101 ? -9.641 4.558 2.480 1.00 95.19 101 ILE A CA 1
ATOM 815 C C . ILE A 1 101 ? -9.739 5.834 1.640 1.00 95.19 101 ILE A C 1
ATOM 817 O O . ILE A 1 101 ? -10.618 6.661 1.909 1.00 95.19 101 ILE A O 1
ATOM 821 N N . PRO A 1 102 ? -8.868 6.009 0.630 1.00 96.56 102 PRO A N 1
ATOM 822 C CA . PRO A 1 102 ? -8.979 7.130 -0.287 1.00 96.56 102 PRO A CA 1
ATOM 823 C C . PRO A 1 102 ? -10.211 6.964 -1.180 1.00 96.56 102 PRO A C 1
ATOM 825 O O . PRO A 1 102 ? -10.521 5.861 -1.637 1.00 96.56 102 PRO A O 1
ATOM 828 N N . PHE A 1 103 ? -10.890 8.066 -1.465 1.00 97.00 103 PHE A N 1
ATOM 829 C CA . PHE A 1 103 ? -11.967 8.138 -2.445 1.00 97.00 103 PHE A CA 1
ATOM 830 C C . PHE A 1 103 ? -11.955 9.505 -3.134 1.00 97.00 103 PHE A C 1
ATOM 832 O O . PHE A 1 103 ? -11.380 10.464 -2.622 1.00 97.00 103 PHE A O 1
ATOM 839 N N . SER A 1 104 ? -12.581 9.582 -4.307 1.00 97.69 104 SER A N 1
ATOM 840 C CA . SER A 1 104 ? -12.784 10.842 -5.017 1.00 97.69 104 SER A CA 1
ATOM 841 C C . SER A 1 104 ? -14.253 11.251 -4.911 1.00 97.69 104 SER A C 1
ATOM 843 O O . SER A 1 104 ? -15.109 10.467 -5.334 1.00 97.69 104 SER A O 1
ATOM 845 N N . PRO A 1 105 ? -14.577 12.432 -4.352 1.00 97.25 105 PRO A N 1
ATOM 846 C CA . PRO A 1 105 ? -15.949 12.933 -4.305 1.00 97.25 105 PRO A CA 1
ATOM 847 C C . PRO A 1 105 ? -16.586 13.074 -5.692 1.00 97.25 105 PRO A C 1
ATOM 849 O O . PRO A 1 105 ? -17.785 12.843 -5.831 1.00 97.25 105 PRO A O 1
ATOM 852 N N . SER A 1 106 ? -15.797 13.400 -6.722 1.00 96.88 106 SER A N 1
ATOM 853 C CA . SER A 1 106 ? -16.274 13.462 -8.109 1.00 96.88 106 SER A CA 1
ATOM 854 C C . SER A 1 106 ? -16.540 12.088 -8.742 1.00 96.88 106 SER A C 1
ATOM 856 O O . SER A 1 106 ? -17.109 12.009 -9.830 1.00 96.88 106 SER A O 1
ATOM 858 N N . GLY A 1 107 ? -16.122 10.998 -8.088 1.00 96.62 107 GLY A N 1
ATOM 859 C CA . GLY A 1 107 ? -16.165 9.645 -8.640 1.00 96.62 107 GLY A CA 1
ATOM 860 C C . GLY A 1 107 ? -15.044 9.348 -9.641 1.00 96.62 107 GLY A C 1
ATOM 861 O O . GLY A 1 107 ? -15.050 8.281 -10.261 1.00 96.62 107 GLY A O 1
ATOM 862 N N . ALA A 1 108 ? -14.070 10.250 -9.804 1.00 96.12 108 ALA A N 1
ATOM 863 C CA . ALA A 1 108 ? -12.937 10.025 -10.690 1.00 96.12 108 ALA A CA 1
ATOM 864 C C . ALA A 1 108 ? -12.095 8.811 -10.235 1.00 96.12 108 ALA A C 1
ATOM 866 O O . ALA A 1 108 ? -11.861 8.618 -9.034 1.00 96.12 108 ALA A O 1
ATOM 867 N N . PRO A 1 109 ? -11.584 7.984 -11.169 1.00 96.88 109 PRO A N 1
ATOM 868 C CA . PRO A 1 109 ? -10.689 6.889 -10.817 1.00 96.88 109 PRO A CA 1
ATOM 869 C C . PRO A 1 109 ? -9.424 7.427 -10.148 1.00 96.88 109 PRO A C 1
ATOM 871 O O . PRO A 1 109 ? -8.686 8.180 -10.769 1.00 96.88 109 PRO A O 1
ATOM 874 N N . LEU A 1 110 ? -9.100 6.983 -8.930 1.00 95.50 110 LEU A N 1
ATOM 875 C CA . LEU A 1 110 ? -7.933 7.486 -8.185 1.00 95.50 110 LEU A CA 1
ATOM 876 C C . LEU A 1 110 ? -6.620 7.447 -8.992 1.00 95.50 110 LEU A C 1
ATOM 878 O O . LEU A 1 110 ? -5.765 8.313 -8.846 1.00 95.50 110 LEU A O 1
ATOM 882 N N . ALA A 1 111 ? -6.461 6.468 -9.884 1.00 94.44 111 ALA A N 1
ATOM 883 C CA . ALA A 1 111 ? -5.285 6.352 -10.742 1.00 94.44 111 ALA A CA 1
ATOM 884 C C . ALA A 1 111 ? -5.070 7.555 -11.685 1.00 94.44 111 ALA A C 1
ATOM 886 O O . ALA A 1 111 ? -3.933 7.786 -12.103 1.00 94.44 111 ALA A O 1
ATOM 887 N N . SER A 1 112 ? -6.108 8.338 -12.011 1.00 95.50 112 SER A N 1
ATOM 888 C CA . SER A 1 112 ? -5.980 9.516 -12.880 1.00 95.50 112 SER A CA 1
ATOM 889 C C . SER A 1 112 ? -5.094 10.599 -12.263 1.00 95.50 112 SER A C 1
ATOM 891 O O . SER A 1 112 ? -4.361 11.269 -12.988 1.00 95.50 112 SER A O 1
ATOM 893 N N . PHE A 1 113 ? -5.080 10.716 -10.932 1.00 94.94 113 PHE A N 1
ATOM 894 C CA . PHE A 1 113 ? -4.305 11.734 -10.218 1.00 94.94 113 PHE A CA 1
ATOM 895 C C . PHE A 1 113 ? -2.807 11.417 -10.132 1.00 94.94 113 PHE A C 1
ATOM 897 O O . PHE A 1 113 ? -1.997 12.317 -9.899 1.00 94.94 113 PHE A O 1
ATOM 904 N N . ARG A 1 114 ? -2.405 10.157 -10.364 1.00 95.00 114 ARG A N 1
ATOM 905 C CA . ARG A 1 114 ? -0.997 9.730 -10.286 1.00 95.00 114 ARG A CA 1
ATOM 906 C C . ARG A 1 114 ? -0.112 10.537 -11.234 1.00 95.00 114 ARG A C 1
ATOM 908 O O . ARG A 1 114 ? 0.952 11.012 -10.848 1.00 95.00 114 ARG A O 1
ATOM 915 N N . ARG A 1 115 ? -0.551 10.711 -12.483 1.00 94.25 115 ARG A N 1
ATOM 916 C CA . ARG A 1 115 ? 0.230 11.424 -13.506 1.00 94.25 115 ARG A CA 1
ATOM 917 C C . ARG A 1 115 ? 0.436 12.891 -13.142 1.00 94.25 115 ARG A C 1
ATOM 919 O O . ARG A 1 115 ? 1.535 13.414 -13.320 1.00 94.25 115 ARG A O 1
ATOM 926 N N . ASP A 1 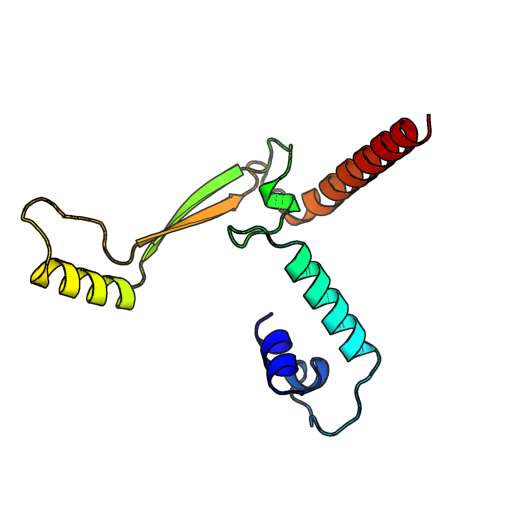116 ? -0.605 13.541 -12.639 1.00 94.25 116 ASP A N 1
ATOM 927 C CA . ASP A 1 116 ? -0.555 14.963 -12.306 1.00 94.25 116 ASP A CA 1
ATOM 928 C C . ASP A 1 116 ? 0.340 15.212 -11.092 1.00 94.25 116 ASP A C 1
ATOM 930 O O . ASP A 1 116 ? 1.150 16.141 -11.110 1.00 94.25 116 ASP A O 1
ATOM 934 N N . TYR A 1 117 ? 0.302 14.311 -10.106 1.00 95.19 117 TYR A N 1
ATOM 935 C CA . TYR A 1 117 ? 1.235 14.319 -8.984 1.00 95.19 117 TYR A CA 1
ATOM 936 C C . TYR A 1 117 ? 2.697 14.278 -9.451 1.00 95.19 117 TYR A C 1
ATOM 938 O O . TYR A 1 117 ? 3.488 15.154 -9.095 1.00 95.19 117 TYR A O 1
ATOM 946 N N . TYR A 1 118 ? 3.071 13.308 -10.293 1.00 94.44 118 TYR A N 1
ATOM 947 C CA . TYR A 1 118 ? 4.464 13.189 -10.738 1.00 94.44 118 TYR A CA 1
ATOM 948 C C . TYR A 1 118 ? 4.903 14.337 -11.647 1.00 94.44 118 TYR A C 1
ATOM 950 O O . TYR A 1 118 ? 6.055 14.760 -11.570 1.00 94.44 118 TYR A O 1
ATOM 958 N N . ARG A 1 119 ? 3.996 14.909 -12.449 1.00 95.31 119 ARG A N 1
ATOM 959 C CA . ARG A 1 119 ? 4.279 16.139 -13.206 1.00 95.31 119 ARG A CA 1
ATOM 960 C C . ARG A 1 119 ? 4.572 17.318 -12.281 1.00 95.31 119 ARG A C 1
ATOM 962 O O . ARG A 1 119 ? 5.503 18.074 -12.547 1.00 95.31 119 ARG A O 1
ATOM 969 N N . ALA A 1 120 ? 3.808 17.476 -11.201 1.00 94.19 120 ALA A N 1
ATOM 970 C CA . ALA A 1 120 ? 4.052 18.524 -10.215 1.00 94.19 120 ALA A CA 1
ATOM 971 C C . ALA A 1 120 ? 5.397 18.323 -9.493 1.00 94.19 120 ALA A C 1
ATOM 973 O O . ALA A 1 120 ? 6.157 19.278 -9.334 1.00 94.19 120 ALA A O 1
ATOM 974 N N . GLN A 1 121 ? 5.734 17.082 -9.122 1.00 93.88 121 GLN A N 1
ATOM 975 C CA . GLN A 1 121 ? 7.027 16.758 -8.507 1.00 93.88 121 GLN A CA 1
ATOM 976 C C . GLN A 1 121 ? 8.208 17.006 -9.450 1.00 93.88 121 GLN A C 1
ATOM 978 O O . GLN A 1 121 ? 9.216 17.562 -9.021 1.00 93.88 121 GLN A O 1
ATOM 983 N N . ALA A 1 122 ? 8.088 16.643 -10.731 1.00 95.12 122 ALA A N 1
ATOM 984 C CA . ALA A 1 122 ? 9.124 16.901 -11.731 1.00 95.12 122 ALA A CA 1
ATOM 985 C C . ALA A 1 122 ? 9.421 18.403 -11.850 1.00 95.12 122 ALA A C 1
ATOM 987 O O . ALA A 1 122 ? 10.565 18.811 -11.663 1.00 95.12 122 ALA A O 1
ATOM 988 N N . LYS A 1 123 ? 8.379 19.232 -12.008 1.00 95.75 123 LYS A N 1
ATOM 989 C CA . LYS A 1 123 ? 8.516 20.698 -12.046 1.00 95.75 123 LYS A CA 1
ATOM 990 C C . LYS A 1 123 ? 9.166 21.259 -10.780 1.00 95.75 123 LYS A C 1
ATOM 992 O O . LYS A 1 123 ? 10.012 22.144 -10.857 1.00 95.75 123 LYS A O 1
ATOM 997 N N . LYS A 1 124 ? 8.793 20.738 -9.605 1.00 93.56 124 LYS A N 1
ATOM 998 C CA . LYS A 1 124 ? 9.388 21.156 -8.326 1.00 93.56 124 LYS A CA 1
ATOM 999 C C . LYS A 1 124 ? 10.884 20.832 -8.264 1.00 93.56 124 LYS A C 1
ATOM 1001 O O . LYS A 1 124 ? 11.661 21.656 -7.797 1.00 93.56 124 LYS A O 1
ATOM 1006 N N . ARG A 1 125 ? 11.295 19.652 -8.741 1.00 93.62 125 ARG A N 1
ATOM 1007 C CA . ARG A 1 125 ? 12.710 19.246 -8.792 1.00 93.62 125 ARG A CA 1
ATOM 1008 C C . ARG A 1 125 ? 13.511 20.078 -9.791 1.00 93.62 125 ARG A C 1
ATOM 1010 O O . ARG A 1 125 ? 14.621 20.479 -9.470 1.00 93.62 125 ARG A O 1
ATOM 1017 N N . GLU A 1 126 ? 12.946 20.361 -10.962 1.00 95.50 126 GLU A N 1
ATOM 1018 C CA . GLU A 1 126 ? 13.562 21.243 -11.962 1.00 95.50 126 GLU A CA 1
ATOM 1019 C C . GLU A 1 126 ? 13.822 22.643 -11.391 1.00 95.50 126 GLU A C 1
ATOM 1021 O O . GLU A 1 126 ? 14.931 23.155 -11.527 1.00 95.50 126 GLU A O 1
ATOM 1026 N N . ALA A 1 127 ? 12.845 23.221 -10.682 1.00 94.94 127 ALA A N 1
ATOM 1027 C CA . ALA A 1 127 ? 13.001 24.519 -10.025 1.00 94.94 127 ALA A CA 1
ATOM 1028 C C . ALA A 1 127 ? 14.109 24.505 -8.955 1.00 94.94 127 ALA A C 1
ATOM 1030 O O . ALA A 1 127 ? 14.985 25.363 -8.970 1.00 94.94 127 ALA A O 1
ATOM 1031 N N . LEU A 1 128 ? 14.126 23.492 -8.079 1.00 94.12 128 LEU A N 1
ATOM 1032 C CA . LEU A 1 128 ? 15.158 23.353 -7.042 1.00 94.12 128 LEU A CA 1
ATOM 1033 C C . LEU A 1 128 ? 16.570 23.223 -7.631 1.00 94.12 128 LEU A C 1
ATOM 1035 O O . LEU A 1 128 ? 17.514 23.811 -7.111 1.00 94.12 128 LEU A O 1
ATOM 1039 N N . ASN A 1 129 ? 16.719 22.477 -8.727 1.00 93.69 129 ASN A N 1
ATOM 1040 C CA . ASN A 1 129 ? 18.007 22.318 -9.399 1.00 93.69 129 ASN A CA 1
ATOM 1041 C C . ASN A 1 129 ? 18.471 23.616 -10.080 1.00 93.69 129 ASN A C 1
ATOM 1043 O O . ASN A 1 129 ? 19.665 23.905 -10.081 1.00 93.69 129 ASN A O 1
ATOM 1047 N N . ALA A 1 130 ? 17.546 24.400 -10.646 1.00 93.06 130 ALA A N 1
ATOM 1048 C CA . ALA A 1 130 ? 17.857 25.694 -11.258 1.00 93.06 130 ALA A CA 1
ATOM 1049 C C . ALA A 1 130 ? 18.319 26.743 -10.230 1.00 93.06 130 ALA A C 1
ATOM 1051 O O . ALA A 1 130 ? 19.093 27.640 -10.568 1.00 93.06 130 ALA A O 1
ATOM 1052 N N . ASP A 1 131 ? 17.864 26.627 -8.983 1.00 90.12 131 ASP A N 1
ATOM 1053 C CA . ASP A 1 131 ? 18.280 27.509 -7.893 1.00 90.12 131 ASP A CA 1
ATOM 1054 C C . ASP A 1 131 ? 19.594 27.053 -7.241 1.00 90.12 131 ASP A C 1
ATOM 1056 O O . ASP A 1 131 ? 20.388 27.896 -6.844 1.00 90.12 131 ASP A O 1
ATOM 1060 N N . ALA A 1 132 ? 19.876 25.745 -7.194 1.00 88.88 132 ALA A N 1
ATOM 1061 C CA . ALA A 1 132 ? 21.139 25.207 -6.671 1.00 88.88 132 ALA A CA 1
ATOM 1062 C C . ALA A 1 132 ? 22.355 25.428 -7.596 1.00 88.88 132 ALA A C 1
ATOM 1064 O O . ALA A 1 132 ? 23.494 25.267 -7.164 1.00 88.88 132 ALA A O 1
ATOM 1065 N N . GLY A 1 133 ? 22.120 25.742 -8.874 1.00 83.44 133 GLY A N 1
ATOM 1066 C CA . GLY A 1 133 ? 23.164 26.041 -9.860 1.00 83.44 133 GLY A CA 1
ATOM 1067 C C . GLY A 1 133 ? 23.540 27.524 -9.974 1.00 83.44 133 GLY A C 1
ATOM 1068 O O . GLY A 1 133 ? 24.323 27.862 -10.862 1.00 83.44 133 GLY A O 1
ATOM 1069 N N . ARG A 1 134 ? 22.962 28.396 -9.139 1.00 55.69 134 ARG A N 1
ATOM 1070 C CA . ARG A 1 134 ? 23.301 29.824 -9.028 1.00 55.69 134 ARG A CA 1
ATOM 1071 C C . ARG A 1 134 ? 24.117 30.084 -7.771 1.00 55.69 134 ARG A C 1
ATOM 1073 O O . ARG A 1 134 ? 24.983 30.980 -7.846 1.00 55.69 134 ARG A O 1
#

Radius of gyration: 22.0 Å; chains: 1; bounding box: 40×55×55 Å

pLDDT: mean 93.5, std 5.15, range [55.69, 97.75]